Protein AF-A0A662INI2-F1 (afdb_monomer)

Mean predicted aligned error: 2.74 Å

Solvent-accessible surface area (backbone atoms only — not comparable to full-atom values): 5190 Å² total; per-residue (Å²): 130,60,76,95,48,86,75,66,48,75,48,72,34,59,87,41,76,78,25,40,64,71,42,29,43,54,50,51,49,52,50,40,52,51,22,66,76,68,74,46,45,48,35,38,20,40,37,79,90,39,40,68,66,39,51,76,71,49,75,49,44,68,44,73,78,70,64,43,100,56,77,97,71,99,53,88,92,60,44,47,58,78,82,73,109

Nearest PDB structures (foldseek):
  2h6r-assembly2_E  TM=9.896E-01  e=2.153E-08  Methanocaldococcus jannaschii DSM 2661
  2h6r-assembly1_D  TM=9.905E-01  e=2.301E-08  Methanocaldococcus jannaschii DSM 2661
  2h6r-assembly1_A  TM=9.923E-01  e=4.765E-08  Methanocaldococcus jannaschii DSM 2661
  2h6r-assembly2_G  TM=9.925E-01  e=5.812E-08  Methanocaldococcus jannaschii DSM 2661
  2h6r-assembly1_C  TM=9.902E-01  e=5.812E-08  Methanocaldococcus jannaschii DSM 2661

pLDDT: mean 96.04, std 6.88, range [53.22, 98.88]

Foldseek 3Di:
DDDQDPPEAEAELDPDPCCDDPNVLVVLVVQQVCCVVVVHAYEYAGAPVCQVVNVVRHDHHYDHPDADPDDPDDDPPGHHPVVND

Secondary structure (DSSP, 8-state):
-----SSEEEEE-TT-GGGSTHHHHHHHHHHHHHHHHHT-EEEEE--GGGHHHHHTT-SS-B--S---S--SSS-TT---HHHH-

Radius of gyration: 13.46 Å; Cα contacts (8 Å, |Δi|>4): 135; chains: 1; bounding box: 29×19×40 Å

Sequence (85 aa):
MSSLKPPLIIINFKTYLEATGQRALDLAKKCEKVAQELGVNIAVAPQAIDIARIASSVSIPVLAQHVDPYPPGAHTGSTLMEAIK

Structure (mmCIF, N/CA/C/O backbone):
data_AF-A0A662INI2-F1
#
_entry.id   AF-A0A662INI2-F1
#
loop_
_atom_site.group_PDB
_atom_site.id
_atom_site.type_symbol
_atom_site.label_atom_id
_atom_site.label_alt_id
_atom_site.label_comp_id
_atom_site.label_asym_id
_atom_site.label_entity_id
_atom_site.label_seq_id
_atom_site.pdbx_PDB_ins_code
_atom_site.Cartn_x
_atom_site.Cartn_y
_atom_site.Cartn_z
_atom_site.occupancy
_atom_site.B_iso_or_equiv
_atom_site.auth_seq_id
_atom_site.auth_comp_id
_atom_site.auth_asym_id
_atom_site.auth_atom_id
_atom_site.pdbx_PDB_model_num
ATOM 1 N N . MET A 1 1 ? -12.978 -7.064 0.435 1.00 53.22 1 MET A N 1
ATOM 2 C CA . MET A 1 1 ? -12.238 -5.798 0.616 1.00 53.22 1 MET A CA 1
ATOM 3 C C . MET A 1 1 ? -13.201 -4.753 1.144 1.00 53.22 1 MET A C 1
ATOM 5 O O . MET A 1 1 ? -14.313 -4.664 0.635 1.00 53.22 1 MET A O 1
ATOM 9 N N . SER A 1 2 ? -12.824 -4.034 2.196 1.00 63.12 2 SER A N 1
ATOM 10 C CA . SER A 1 2 ? -13.625 -2.938 2.745 1.00 63.12 2 SER A CA 1
ATOM 11 C C . SER A 1 2 ? -13.694 -1.800 1.716 1.00 63.12 2 SER A C 1
ATOM 13 O O . SER A 1 2 ? -12.683 -1.376 1.164 1.00 63.12 2 SER A O 1
ATOM 15 N N . SER A 1 3 ? -14.902 -1.344 1.379 1.00 76.00 3 SER A N 1
ATOM 16 C CA . SER A 1 3 ? -15.096 -0.206 0.472 1.00 76.00 3 SER A CA 1
ATOM 17 C C . SER A 1 3 ? -14.643 1.090 1.151 1.00 76.00 3 SER A C 1
ATOM 19 O O . SER A 1 3 ? -14.936 1.274 2.333 1.00 76.00 3 SER A O 1
ATOM 21 N N . LEU A 1 4 ? -14.022 2.015 0.416 1.00 88.81 4 LEU A N 1
ATOM 22 C CA . LEU A 1 4 ? -13.727 3.363 0.914 1.00 88.81 4 LEU A CA 1
ATOM 23 C C . LEU A 1 4 ? -15.043 4.108 1.190 1.00 88.81 4 LEU A C 1
ATOM 25 O O . LEU A 1 4 ? -15.767 4.450 0.256 1.00 88.81 4 LEU A O 1
ATOM 29 N N . LYS A 1 5 ? -15.369 4.333 2.468 1.00 91.62 5 LYS A N 1
ATOM 30 C CA . LYS A 1 5 ? -16.583 5.045 2.895 1.00 91.62 5 LYS A CA 1
ATOM 31 C C . LYS A 1 5 ? -16.209 6.331 3.639 1.00 91.62 5 LYS A C 1
ATOM 33 O O . LYS A 1 5 ? -15.360 6.270 4.526 1.00 91.62 5 LYS A O 1
ATOM 38 N N . PRO A 1 6 ? -16.816 7.484 3.318 1.00 93.69 6 PRO A N 1
ATOM 39 C CA . PRO A 1 6 ? -16.675 8.684 4.132 1.00 93.69 6 PRO A CA 1
ATOM 40 C C . PRO A 1 6 ? -17.475 8.563 5.449 1.00 93.69 6 PRO A C 1
ATOM 42 O O . PRO A 1 6 ? -18.511 7.895 5.466 1.00 93.69 6 PRO A O 1
ATOM 45 N N . PRO A 1 7 ? -17.033 9.216 6.542 1.00 95.25 7 PRO A N 1
ATOM 46 C CA . PRO A 1 7 ? -15.770 9.948 6.670 1.00 95.25 7 PRO A CA 1
ATOM 47 C C . PRO A 1 7 ? -14.567 8.990 6.663 1.00 95.25 7 PRO A C 1
ATOM 49 O O . PRO A 1 7 ? -14.635 7.907 7.244 1.00 95.25 7 PRO A O 1
ATOM 52 N N . LEU A 1 8 ? -13.492 9.387 5.972 1.00 96.38 8 LEU A N 1
ATOM 53 C CA . LEU A 1 8 ? -12.318 8.555 5.691 1.00 96.38 8 LEU A CA 1
ATOM 54 C C . LEU A 1 8 ? -11.033 9.280 6.095 1.00 96.38 8 LEU A C 1
ATOM 56 O O . LEU A 1 8 ? -10.813 10.424 5.700 1.00 96.38 8 LEU A O 1
ATOM 60 N N . ILE A 1 9 ? -10.161 8.578 6.818 1.00 98.31 9 ILE A N 1
ATOM 61 C CA . ILE A 1 9 ? -8.797 9.017 7.120 1.00 98.31 9 ILE A CA 1
ATOM 62 C C . ILE A 1 9 ? -7.836 8.210 6.250 1.00 98.31 9 ILE A C 1
ATOM 64 O O . ILE A 1 9 ? -7.846 6.982 6.294 1.00 98.31 9 ILE A O 1
ATOM 68 N N . ILE A 1 10 ? -6.991 8.887 5.475 1.00 98.31 10 ILE A N 1
ATOM 69 C CA . ILE A 1 10 ? -5.939 8.238 4.684 1.00 98.31 10 ILE A CA 1
ATOM 70 C C . ILE A 1 10 ? -4.586 8.625 5.265 1.00 98.31 10 ILE A C 1
ATOM 72 O O . ILE A 1 10 ? -4.241 9.805 5.317 1.00 98.31 10 ILE A O 1
ATOM 76 N N . ILE A 1 11 ? -3.806 7.630 5.679 1.00 98.69 11 ILE A N 1
ATOM 77 C CA . ILE A 1 11 ? -2.467 7.842 6.228 1.00 98.69 11 ILE A CA 1
ATOM 78 C C . ILE A 1 11 ? -1.449 7.515 5.139 1.00 98.69 11 ILE A C 1
ATOM 80 O O . ILE A 1 11 ? -1.197 6.350 4.828 1.00 98.69 11 ILE A O 1
ATOM 84 N N . ASN A 1 12 ? -0.868 8.558 4.548 1.00 98.81 12 ASN A N 1
ATOM 85 C CA . ASN A 1 12 ? 0.210 8.414 3.576 1.00 98.81 12 ASN A CA 1
ATOM 86 C C . ASN A 1 12 ? 1.550 8.220 4.294 1.00 98.81 12 ASN A C 1
ATOM 88 O O . ASN A 1 12 ? 2.029 9.129 4.973 1.00 98.81 12 ASN A O 1
ATOM 92 N N . PHE A 1 13 ? 2.162 7.049 4.114 1.00 98.81 13 PHE A N 1
ATOM 93 C CA . PHE A 1 13 ? 3.439 6.697 4.743 1.00 98.81 13 PHE A CA 1
ATOM 94 C C . PHE A 1 13 ? 4.624 7.416 4.087 1.00 98.81 13 PHE A C 1
ATOM 96 O O . PHE A 1 13 ? 5.701 7.494 4.677 1.00 98.81 13 PHE A O 1
ATOM 103 N N . LYS A 1 14 ? 4.422 7.975 2.886 1.00 98.62 14 LYS A N 1
ATOM 104 C CA . LYS A 1 14 ? 5.456 8.601 2.057 1.00 98.62 14 LYS A CA 1
ATOM 105 C C . LYS A 1 14 ? 6.664 7.668 1.942 1.00 98.62 14 LYS A C 1
ATOM 107 O O . LYS A 1 14 ? 6.488 6.489 1.656 1.00 98.62 14 LYS A O 1
ATOM 112 N N . THR A 1 15 ? 7.866 8.182 2.175 1.00 98.31 15 THR A N 1
ATOM 113 C CA . THR A 1 15 ? 9.133 7.442 2.144 1.00 98.31 15 THR A CA 1
ATOM 114 C C . THR A 1 15 ? 9.899 7.594 3.464 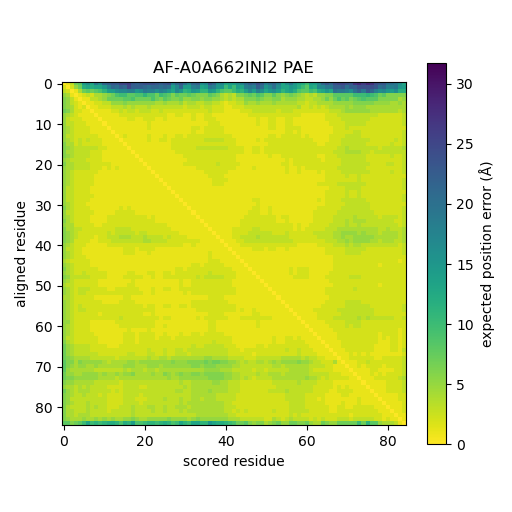1.00 98.31 15 THR A C 1
ATOM 116 O O . THR A 1 15 ? 11.127 7.661 3.468 1.00 98.31 15 THR A O 1
ATOM 119 N N . TYR A 1 16 ? 9.181 7.746 4.581 1.00 98.69 16 TYR A N 1
ATOM 120 C CA . TYR A 1 16 ? 9.786 7.869 5.909 1.00 98.69 16 TYR A CA 1
ATOM 121 C C . TYR A 1 16 ? 10.310 6.518 6.386 1.00 98.69 16 TYR A C 1
ATOM 123 O O . TYR A 1 16 ? 9.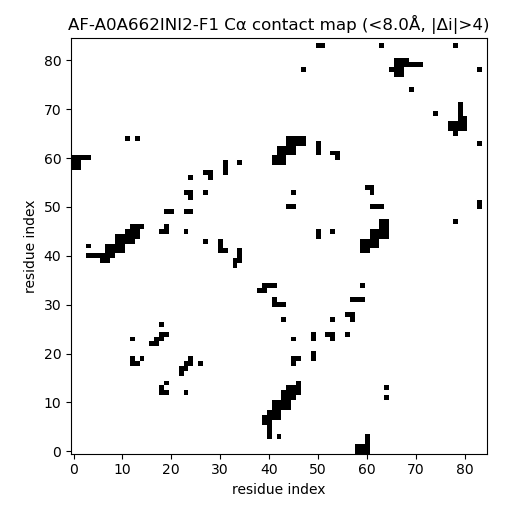597 5.522 6.292 1.00 98.69 16 TYR A O 1
ATOM 131 N N . LEU A 1 17 ? 11.507 6.491 6.981 1.00 98.38 17 LEU A N 1
ATOM 132 C CA . LEU A 1 17 ? 12.095 5.258 7.511 1.00 98.38 17 LEU A CA 1
ATOM 133 C C . LEU A 1 17 ? 11.171 4.596 8.536 1.00 98.38 17 LEU A C 1
ATOM 135 O O . LEU A 1 17 ? 11.062 3.371 8.574 1.00 98.38 17 LEU A O 1
ATOM 139 N N . GLU A 1 18 ? 10.490 5.396 9.347 1.00 98.56 18 GLU A N 1
ATOM 140 C CA . GLU A 1 18 ? 9.505 5.015 10.357 1.00 98.56 18 GLU A CA 1
ATOM 141 C C . GLU A 1 18 ? 8.278 4.310 9.768 1.00 98.56 18 GLU A C 1
ATOM 143 O O . GLU A 1 18 ? 7.543 3.658 10.503 1.00 98.56 18 GLU A O 1
ATOM 148 N N . ALA A 1 19 ? 8.077 4.400 8.453 1.00 98.50 19 ALA A N 1
ATOM 149 C CA . ALA A 1 19 ? 6.965 3.814 7.722 1.00 98.50 19 ALA A CA 1
ATOM 150 C C . ALA A 1 19 ? 7.433 3.040 6.470 1.00 98.50 19 ALA A C 1
ATOM 152 O O . ALA A 1 19 ? 6.718 2.989 5.471 1.00 98.50 19 ALA A O 1
ATOM 153 N N . THR A 1 20 ? 8.608 2.399 6.557 1.00 98.75 20 THR A N 1
ATOM 154 C CA . THR A 1 20 ? 9.174 1.485 5.543 1.00 98.75 20 THR A CA 1
ATOM 155 C C . THR A 1 20 ? 9.305 0.059 6.093 1.00 98.75 20 THR A C 1
ATOM 157 O O . THR A 1 20 ? 9.695 -0.145 7.251 1.00 98.75 20 THR A O 1
ATOM 160 N N . GLY A 1 21 ? 9.026 -0.953 5.266 1.00 98.50 21 GLY A N 1
ATOM 161 C CA . GLY A 1 21 ? 9.283 -2.360 5.570 1.00 98.50 21 GLY A CA 1
ATOM 162 C C . GLY A 1 21 ? 8.495 -2.871 6.777 1.00 98.50 21 GLY A C 1
ATOM 163 O O . GLY A 1 21 ? 7.272 -2.755 6.849 1.00 98.50 21 GLY A O 1
ATOM 164 N N . GLN A 1 22 ? 9.192 -3.442 7.766 1.00 98.62 22 GLN A N 1
ATOM 165 C CA . GLN A 1 22 ? 8.540 -3.951 8.979 1.00 98.62 22 GLN A CA 1
ATOM 166 C C . GLN A 1 22 ? 7.779 -2.852 9.735 1.00 98.62 22 GLN A C 1
ATOM 168 O O . GLN A 1 22 ? 6.672 -3.095 10.207 1.00 98.62 22 GLN A O 1
ATOM 173 N N . ARG A 1 23 ? 8.326 -1.632 9.799 1.00 98.75 23 ARG A N 1
ATOM 174 C CA . ARG A 1 23 ? 7.673 -0.526 10.512 1.00 98.75 23 ARG A CA 1
ATOM 175 C C . ARG A 1 23 ? 6.409 -0.047 9.797 1.00 98.75 23 ARG A C 1
ATOM 177 O O . ARG A 1 23 ? 5.436 0.291 10.465 1.00 98.75 23 ARG A O 1
ATOM 184 N N . ALA A 1 24 ? 6.386 -0.103 8.463 1.00 98.81 24 ALA A N 1
ATOM 185 C CA . ALA A 1 24 ? 5.184 0.146 7.667 1.00 98.81 24 ALA A CA 1
ATOM 186 C C . ALA A 1 24 ? 4.069 -0.857 8.007 1.00 98.81 24 ALA A C 1
ATOM 188 O O . ALA A 1 24 ? 2.927 -0.470 8.252 1.00 98.81 24 ALA A O 1
ATOM 189 N N . LEU A 1 25 ? 4.412 -2.146 8.082 1.00 98.88 25 LEU A N 1
ATOM 190 C CA . LEU A 1 25 ? 3.470 -3.198 8.460 1.00 98.88 25 LEU A CA 1
ATOM 191 C C . LEU A 1 25 ? 2.939 -3.006 9.887 1.00 98.88 25 LEU A C 1
ATOM 193 O O . LEU A 1 25 ? 1.734 -3.112 10.118 1.00 98.88 25 LEU A O 1
ATOM 197 N N . ASP A 1 26 ? 3.820 -2.695 10.837 1.00 98.81 26 ASP A N 1
ATOM 198 C CA . ASP A 1 26 ? 3.428 -2.455 12.226 1.00 98.81 26 ASP A CA 1
ATOM 199 C C . ASP A 1 26 ? 2.511 -1.227 12.346 1.00 98.81 26 ASP A C 1
ATOM 201 O O . ASP A 1 26 ? 1.541 -1.248 13.106 1.00 98.81 26 ASP A O 1
ATOM 205 N N . LEU A 1 27 ? 2.778 -0.167 11.574 1.00 98.88 27 LEU A N 1
ATOM 206 C CA . LEU A 1 27 ? 1.923 1.016 11.503 1.00 98.88 27 LEU A CA 1
ATOM 207 C C . LEU A 1 27 ? 0.547 0.678 10.914 1.00 98.88 27 LEU A C 1
ATOM 209 O O . LEU A 1 27 ? -0.465 1.038 11.509 1.00 98.88 27 LEU A O 1
ATOM 213 N N . ALA A 1 28 ? 0.490 -0.074 9.813 1.00 98.81 28 ALA A N 1
ATOM 214 C CA . ALA A 1 28 ? -0.771 -0.486 9.198 1.00 98.81 28 ALA A CA 1
ATOM 215 C C . ALA A 1 28 ? -1.646 -1.322 10.149 1.00 98.81 28 ALA A C 1
ATOM 217 O O . ALA A 1 28 ? -2.847 -1.075 10.254 1.00 98.81 28 ALA A O 1
ATOM 218 N N . LYS A 1 29 ? -1.048 -2.244 10.916 1.00 98.75 29 LYS A N 1
ATOM 219 C CA . LYS A 1 29 ? -1.760 -3.021 11.948 1.00 98.75 29 LYS A CA 1
ATOM 220 C C . LYS A 1 29 ? -2.299 -2.148 13.082 1.00 98.75 29 LYS A C 1
ATOM 222 O O . LYS A 1 29 ? -3.392 -2.394 13.586 1.00 98.75 29 LYS A O 1
ATOM 227 N N . LYS A 1 30 ? -1.563 -1.104 13.485 1.00 98.81 30 LYS A N 1
ATOM 228 C CA . LYS A 1 30 ? -2.063 -0.121 14.463 1.00 98.81 30 LYS A CA 1
ATOM 229 C C . LYS A 1 30 ? -3.256 0.656 13.903 1.00 98.81 30 LYS A C 1
ATOM 231 O O . LYS A 1 30 ? -4.240 0.830 14.615 1.00 98.81 30 LYS A O 1
ATOM 236 N N . CYS A 1 31 ? -3.193 1.080 12.640 1.00 98.56 31 CYS A N 1
ATOM 237 C CA . CYS A 1 31 ? -4.309 1.743 11.962 1.00 98.56 31 CYS A CA 1
ATOM 238 C C . CYS A 1 31 ? -5.548 0.842 11.893 1.00 98.56 31 CYS A C 1
ATOM 240 O O . CYS A 1 31 ? -6.646 1.299 12.190 1.00 98.56 31 CYS A O 1
ATOM 242 N N . GLU A 1 32 ? -5.372 -0.438 11.561 1.00 98.50 32 GLU A N 1
ATOM 243 C CA . GLU A 1 32 ? -6.456 -1.424 11.541 1.00 98.50 32 GLU A CA 1
ATOM 244 C C . GLU A 1 32 ? -7.105 -1.589 12.914 1.00 98.50 32 GLU A C 1
ATOM 246 O O . GLU A 1 32 ? -8.328 -1.517 13.026 1.00 98.50 32 GLU A O 1
ATOM 251 N N . LYS A 1 33 ? -6.291 -1.754 13.961 1.00 98.62 33 LYS A N 1
ATOM 252 C CA . LYS A 1 33 ? -6.781 -1.867 15.335 1.00 98.62 33 LYS A CA 1
ATOM 253 C C . LYS A 1 33 ? -7.652 -0.665 15.718 1.00 98.62 33 LYS A C 1
ATOM 255 O O . LYS A 1 33 ? -8.763 -0.851 16.198 1.00 98.62 33 LYS A O 1
ATOM 260 N N . VAL A 1 34 ? -7.188 0.556 15.444 1.00 98.31 34 VAL A N 1
ATOM 261 C CA . VAL A 1 34 ? -7.949 1.787 15.730 1.00 98.31 34 VAL A CA 1
ATOM 262 C C . VAL A 1 34 ? -9.242 1.857 14.910 1.00 98.31 34 VAL A C 1
ATOM 264 O O . VAL A 1 34 ? -10.284 2.231 15.446 1.00 98.31 34 VAL A O 1
ATOM 267 N N . ALA A 1 35 ? -9.200 1.482 13.627 1.00 97.38 35 ALA A N 1
ATOM 268 C CA . ALA A 1 35 ? -10.384 1.455 12.769 1.00 97.38 35 ALA A CA 1
ATOM 269 C C . ALA A 1 35 ? -11.464 0.509 13.318 1.00 97.38 35 ALA A C 1
ATOM 271 O O . ALA A 1 35 ? -12.639 0.871 13.354 1.00 97.38 35 ALA A O 1
ATOM 272 N N . GLN A 1 36 ? -11.059 -0.675 13.789 1.00 96.69 36 GLN A N 1
ATOM 273 C CA . GLN A 1 36 ? -11.955 -1.667 14.385 1.00 96.69 36 GLN A CA 1
ATOM 274 C C . GLN A 1 36 ? -12.497 -1.217 15.748 1.00 96.69 36 GLN A C 1
ATOM 276 O O . GLN A 1 36 ? -13.698 -1.315 15.982 1.00 96.69 36 GLN A O 1
ATOM 281 N N . GLU A 1 37 ? -11.637 -0.699 16.628 1.00 98.19 37 GLU A N 1
ATOM 282 C CA . GLU A 1 37 ? -12.021 -0.275 17.982 1.00 98.19 37 GLU A CA 1
ATOM 283 C C . GLU A 1 37 ? -12.970 0.929 17.981 1.00 98.19 37 GLU A C 1
ATOM 285 O O . GLU A 1 37 ? -13.877 0.996 18.808 1.00 98.19 37 GLU A O 1
ATOM 290 N N . LEU A 1 38 ? -12.777 1.879 17.060 1.00 97.06 38 LEU A N 1
ATOM 291 C CA . LEU A 1 38 ? -13.559 3.119 17.011 1.00 97.06 38 LEU A CA 1
ATOM 292 C C . LEU A 1 38 ? -14.668 3.110 15.949 1.00 97.06 38 LEU A C 1
ATOM 294 O O . LEU A 1 38 ? -15.443 4.062 15.875 1.00 97.06 38 LEU A O 1
ATOM 298 N N . GLY A 1 39 ? -14.741 2.077 15.105 1.00 95.50 39 GLY A N 1
ATOM 299 C CA . GLY A 1 39 ? -15.716 2.002 14.013 1.00 95.50 39 GLY A CA 1
ATOM 300 C C . GLY A 1 39 ? -15.541 3.095 12.949 1.00 95.50 39 GLY A C 1
ATOM 301 O O . GLY A 1 39 ? -16.516 3.506 12.321 1.00 95.50 39 GLY A O 1
ATOM 302 N N . VAL A 1 40 ? -14.314 3.591 12.756 1.00 95.81 40 VAL A N 1
ATOM 303 C CA . VAL A 1 40 ? -13.984 4.652 11.788 1.00 95.81 40 VAL A CA 1
ATOM 304 C C . VAL A 1 40 ? -13.311 4.076 10.543 1.00 95.81 40 VAL A C 1
ATOM 306 O O . VAL A 1 40 ? -12.599 3.076 10.615 1.00 95.81 40 VAL A O 1
ATOM 309 N N . ASN A 1 41 ? -13.485 4.721 9.387 1.00 97.38 41 ASN A N 1
ATOM 310 C CA . ASN A 1 41 ? -12.839 4.270 8.153 1.00 97.38 41 ASN A CA 1
ATOM 311 C C . ASN A 1 41 ? -11.411 4.830 8.066 1.00 97.38 41 ASN A C 1
ATOM 313 O O . ASN A 1 41 ? -11.217 6.045 7.968 1.00 97.38 41 ASN A O 1
ATOM 317 N N . ILE A 1 42 ? -10.415 3.941 8.058 1.00 98.12 42 ILE A N 1
ATOM 318 C CA . ILE A 1 42 ? -9.000 4.286 7.875 1.00 98.12 42 ILE A CA 1
ATOM 319 C C . ILE A 1 42 ? -8.448 3.496 6.696 1.00 98.12 42 ILE A C 1
ATO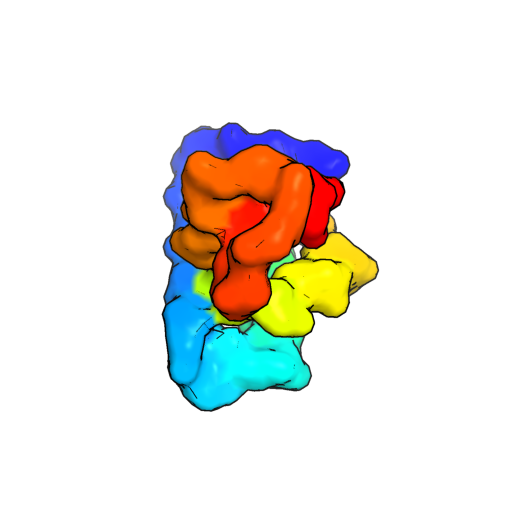M 321 O O . ILE A 1 42 ? -8.654 2.290 6.621 1.00 98.12 42 ILE A O 1
ATOM 325 N N . ALA A 1 43 ? -7.724 4.170 5.809 1.00 98.38 43 ALA A N 1
ATOM 326 C CA . ALA A 1 43 ? -6.912 3.561 4.765 1.00 98.38 43 ALA A CA 1
ATOM 327 C C . ALA A 1 43 ? -5.440 3.958 4.939 1.00 98.38 43 ALA A C 1
ATOM 329 O O . ALA A 1 43 ? -5.126 5.014 5.496 1.00 98.38 43 ALA A O 1
ATOM 330 N N . VAL A 1 44 ? -4.532 3.129 4.432 1.00 98.62 44 VAL A N 1
ATOM 331 C CA . VAL A 1 44 ? -3.087 3.403 4.449 1.00 98.62 44 VAL A CA 1
ATOM 332 C C . VAL A 1 44 ? -2.524 3.433 3.034 1.00 98.62 44 VAL A C 1
ATOM 334 O O . VAL A 1 44 ? -2.974 2.680 2.175 1.00 98.62 44 VAL A O 1
ATOM 337 N N . ALA A 1 45 ? -1.530 4.290 2.795 1.00 98.69 45 ALA A N 1
ATOM 338 C CA . ALA A 1 45 ? -0.799 4.352 1.530 1.00 98.69 45 ALA A CA 1
ATOM 339 C C . ALA A 1 45 ? 0.710 4.130 1.765 1.00 98.69 45 ALA A C 1
ATOM 341 O O . ALA A 1 45 ? 1.450 5.102 1.968 1.00 98.69 45 ALA A O 1
ATOM 342 N N . PRO A 1 46 ? 1.177 2.866 1.809 1.00 98.69 46 PRO A N 1
ATOM 343 C CA . PRO A 1 46 ? 2.586 2.521 1.995 1.00 98.69 46 PRO A CA 1
ATOM 344 C C . PRO A 1 46 ? 3.426 2.748 0.729 1.00 98.69 46 PRO A C 1
ATOM 346 O O . PRO A 1 46 ? 2.887 3.007 -0.348 1.00 98.69 46 PRO A O 1
ATOM 349 N N . GLN A 1 47 ? 4.756 2.653 0.850 1.00 98.50 47 GLN A N 1
ATOM 350 C CA . GLN A 1 47 ? 5.644 2.647 -0.320 1.00 98.50 47 GLN A CA 1
ATOM 351 C C . GLN A 1 47 ? 5.306 1.473 -1.245 1.00 98.50 47 GLN A C 1
ATOM 353 O O . GLN A 1 47 ? 4.901 0.413 -0.772 1.00 98.50 47 GLN A O 1
ATOM 358 N N . ALA A 1 48 ? 5.536 1.633 -2.553 1.00 97.94 48 ALA A N 1
ATOM 359 C CA . ALA A 1 48 ? 5.168 0.635 -3.562 1.00 97.94 48 ALA A CA 1
ATOM 360 C C . ALA A 1 48 ? 5.685 -0.782 -3.248 1.00 97.94 48 ALA A C 1
ATOM 362 O O . ALA A 1 48 ? 4.943 -1.753 -3.369 1.00 97.94 48 ALA A O 1
ATOM 363 N N . ILE A 1 49 ? 6.925 -0.890 -2.757 1.00 97.50 49 ILE A N 1
ATOM 364 C CA . ILE A 1 49 ? 7.560 -2.167 -2.394 1.00 97.50 49 ILE A CA 1
ATOM 365 C C . ILE A 1 49 ? 6.873 -2.884 -1.216 1.00 97.50 49 ILE A C 1
ATOM 367 O O . ILE A 1 49 ? 6.972 -4.102 -1.090 1.00 97.50 49 ILE A O 1
ATOM 371 N N . ASP A 1 50 ? 6.153 -2.145 -0.367 1.00 98.44 50 ASP A N 1
ATOM 372 C CA . ASP A 1 50 ? 5.504 -2.665 0.838 1.00 98.44 50 ASP A CA 1
ATOM 373 C C . ASP A 1 50 ? 4.016 -3.009 0.620 1.00 98.44 50 ASP A C 1
ATOM 375 O O . ASP A 1 50 ? 3.422 -3.686 1.463 1.00 98.44 50 ASP A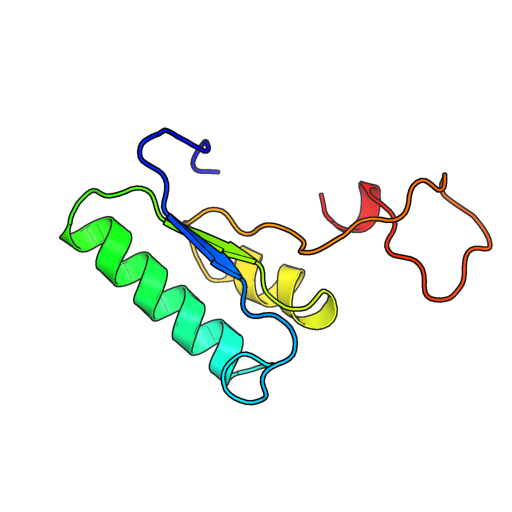 O 1
ATOM 379 N N . ILE A 1 51 ? 3.406 -2.585 -0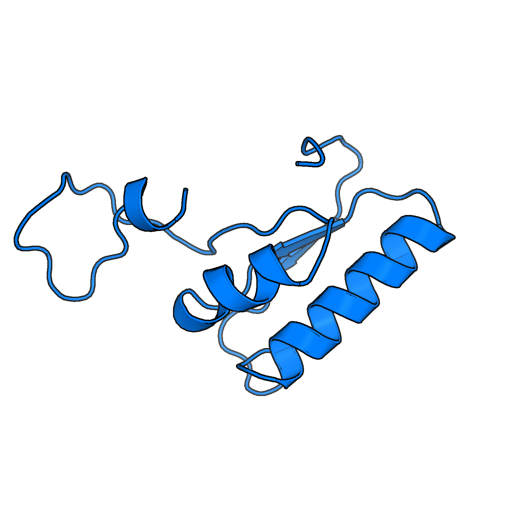.500 1.00 98.06 51 ILE A N 1
ATOM 380 C CA . ILE A 1 51 ? 1.956 -2.713 -0.757 1.00 98.06 51 ILE A CA 1
ATOM 381 C C . ILE A 1 51 ? 1.486 -4.160 -0.619 1.00 98.06 51 ILE A C 1
ATOM 383 O O . ILE A 1 51 ? 0.613 -4.431 0.202 1.00 98.06 51 ILE A O 1
ATOM 387 N N . ALA A 1 52 ? 2.072 -5.091 -1.379 1.00 97.44 52 ALA A N 1
ATOM 388 C CA . ALA A 1 52 ? 1.604 -6.478 -1.430 1.00 97.44 52 ALA A CA 1
ATOM 389 C C . ALA A 1 52 ? 1.645 -7.150 -0.049 1.00 97.44 52 ALA A C 1
ATOM 391 O O . ALA A 1 52 ? 0.687 -7.796 0.373 1.00 97.44 52 ALA A O 1
ATOM 392 N N . ARG A 1 53 ? 2.739 -6.931 0.689 1.00 97.88 53 ARG A N 1
ATOM 393 C CA . ARG A 1 53 ? 2.933 -7.480 2.034 1.00 97.88 53 ARG A CA 1
ATOM 394 C C . ARG A 1 53 ? 1.924 -6.919 3.035 1.00 97.88 53 ARG A C 1
ATOM 396 O O . ARG A 1 53 ? 1.443 -7.653 3.896 1.00 97.88 53 ARG A O 1
ATOM 403 N N . ILE A 1 54 ? 1.644 -5.619 2.975 1.00 98.56 54 ILE A N 1
ATOM 404 C CA . ILE A 1 54 ? 0.705 -4.979 3.902 1.00 98.56 54 ILE A CA 1
ATOM 405 C C . ILE A 1 54 ? -0.728 -5.371 3.549 1.00 98.56 54 ILE A C 1
ATOM 407 O O . ILE A 1 54 ? -1.461 -5.789 4.440 1.00 98.56 54 ILE A O 1
ATOM 411 N N . ALA A 1 55 ? -1.100 -5.330 2.269 1.00 97.50 55 ALA A N 1
ATOM 412 C CA . ALA A 1 55 ? -2.427 -5.709 1.787 1.00 97.50 55 ALA A CA 1
ATOM 413 C C . ALA A 1 55 ? -2.796 -7.159 2.132 1.00 97.50 55 ALA A C 1
ATOM 415 O O . ALA A 1 55 ? -3.950 -7.436 2.442 1.00 97.50 55 ALA A O 1
ATOM 416 N N . SER A 1 56 ? -1.826 -8.080 2.153 1.00 97.31 56 SER A N 1
ATOM 417 C CA . SER A 1 56 ? -2.059 -9.467 2.575 1.00 97.31 56 SER A CA 1
ATOM 418 C C . SER A 1 56 ? -2.143 -9.657 4.096 1.00 97.31 56 SER A C 1
ATOM 420 O O . SER A 1 56 ? -2.390 -10.770 4.554 1.00 97.31 56 SER A O 1
ATOM 422 N N . SER A 1 57 ? -1.869 -8.615 4.886 1.00 98.31 57 SER A N 1
ATOM 423 C CA . SER A 1 57 ? -1.693 -8.699 6.342 1.00 98.31 57 SER A CA 1
ATOM 424 C C . SER A 1 57 ? -2.700 -7.877 7.152 1.00 98.31 57 SER A C 1
ATOM 426 O O . SER A 1 57 ? -2.681 -7.981 8.378 1.00 98.31 57 SER A O 1
ATOM 428 N N . VAL A 1 58 ? -3.529 -7.052 6.503 1.00 98.06 58 VAL A N 1
ATOM 429 C CA . VAL A 1 58 ? -4.560 -6.214 7.140 1.00 98.06 58 VAL A CA 1
ATOM 430 C C . VAL A 1 58 ? -5.869 -6.266 6.345 1.00 98.06 58 VAL A C 1
ATOM 432 O O . VAL A 1 58 ? -5.882 -6.584 5.160 1.00 98.06 58 VAL A O 1
ATOM 435 N N . SER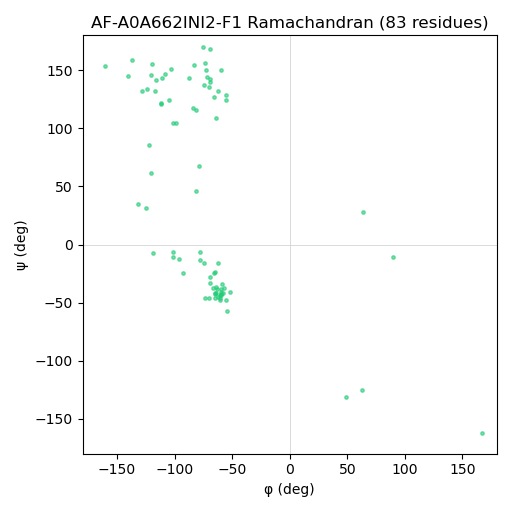 A 1 59 ? -6.980 -5.9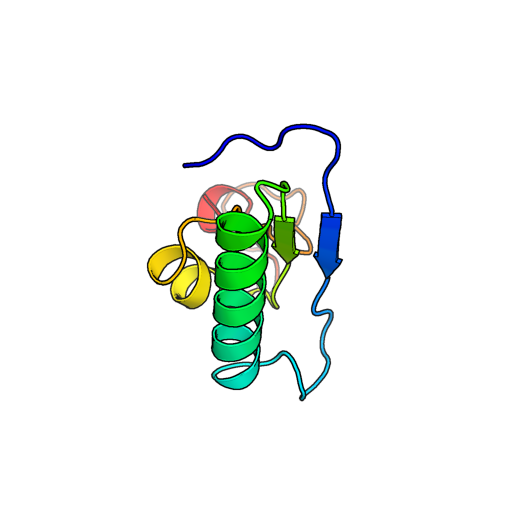29 6.993 1.00 96.81 59 SER A N 1
ATOM 436 C CA . SER A 1 59 ? -8.333 -5.894 6.415 1.00 96.81 59 SER A CA 1
ATOM 437 C C . SER A 1 59 ? -8.824 -4.484 6.043 1.00 96.81 59 SER A C 1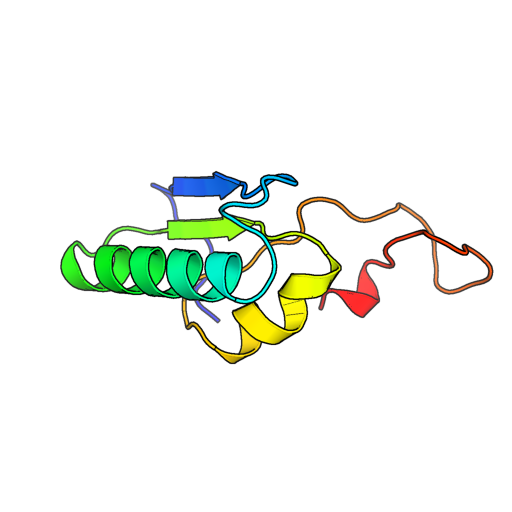
ATOM 439 O O . SER A 1 59 ? -9.847 -4.339 5.357 1.00 96.81 59 SER A O 1
ATOM 441 N N . ILE A 1 60 ? -8.104 -3.440 6.471 1.00 97.69 60 ILE A N 1
ATOM 442 C CA . ILE A 1 60 ? -8.345 -2.052 6.051 1.00 97.69 60 ILE A CA 1
ATOM 443 C C . ILE A 1 60 ? -7.873 -1.809 4.606 1.00 97.69 60 ILE A C 1
ATOM 445 O O . ILE A 1 60 ? -6.993 -2.524 4.126 1.00 97.69 60 ILE A O 1
ATOM 449 N N . PRO A 1 61 ? -8.412 -0.801 3.895 1.00 97.56 61 PRO A N 1
ATOM 450 C CA . PRO A 1 61 ? -7.977 -0.492 2.538 1.00 97.56 61 PRO A CA 1
ATOM 451 C C . PRO A 1 61 ? -6.499 -0.077 2.487 1.00 97.56 61 PRO A C 1
ATOM 453 O O . PRO A 1 61 ? -6.054 0.800 3.235 1.00 97.56 61 PRO A O 1
ATOM 456 N N . VAL A 1 62 ? -5.756 -0.680 1.559 1.00 97.88 62 VAL A N 1
ATOM 457 C CA . VAL A 1 62 ? -4.364 -0.341 1.245 1.00 97.88 62 VAL A CA 1
ATOM 458 C C . VAL A 1 62 ? -4.333 0.261 -0.152 1.00 97.88 62 VAL A C 1
ATOM 460 O O . VAL A 1 62 ? -4.786 -0.361 -1.109 1.00 97.88 62 VAL A O 1
ATOM 463 N N . LEU A 1 63 ? -3.838 1.489 -0.261 1.00 97.75 63 LEU A N 1
ATOM 464 C CA . LEU A 1 63 ? -3.777 2.245 -1.507 1.00 97.75 63 LEU A CA 1
ATOM 465 C C . LEU A 1 63 ? -2.328 2.343 -1.985 1.00 97.75 63 LEU A C 1
ATOM 467 O O . LEU A 1 63 ? -1.410 2.467 -1.176 1.00 97.75 63 LEU A O 1
ATOM 471 N N . ALA A 1 64 ? -2.113 2.359 -3.298 1.00 97.81 64 ALA A N 1
ATOM 472 C CA . ALA A 1 64 ? -0.838 2.820 -3.830 1.00 97.81 64 ALA A CA 1
ATOM 473 C C . ALA A 1 64 ? -0.717 4.340 -3.663 1.00 97.81 64 ALA A C 1
ATOM 475 O O . ALA A 1 64 ? -1.698 5.069 -3.808 1.00 97.81 64 ALA A O 1
ATOM 476 N N . GLN A 1 65 ? 0.495 4.825 -3.385 1.00 98.19 65 GLN A N 1
ATOM 477 C CA . GLN A 1 65 ? 0.771 6.267 -3.367 1.00 98.19 65 GLN A CA 1
ATOM 478 C C . GLN A 1 65 ? 0.712 6.888 -4.772 1.00 98.19 65 GLN A C 1
ATOM 480 O O . GLN A 1 65 ? 0.440 8.078 -4.900 1.00 98.19 65 GLN A O 1
ATOM 485 N N . HIS A 1 66 ? 0.999 6.093 -5.806 1.00 97.62 66 HIS A N 1
ATOM 486 C CA . HIS A 1 66 ? 1.118 6.517 -7.199 1.00 97.62 66 HIS A CA 1
ATOM 487 C C . HIS A 1 66 ? 0.975 5.312 -8.139 1.00 97.62 66 HIS A C 1
ATOM 489 O O . HIS A 1 66 ? 1.299 4.189 -7.748 1.00 97.62 66 HIS A O 1
ATOM 495 N N . VAL A 1 67 ? 0.529 5.562 -9.371 1.00 97.56 67 VAL A N 1
ATOM 496 C CA . VAL A 1 67 ? 0.615 4.644 -10.517 1.00 97.56 67 VAL A CA 1
ATOM 497 C C . VAL A 1 67 ? 0.959 5.453 -11.764 1.00 97.56 67 VAL A C 1
ATOM 499 O O . VAL A 1 67 ? 0.499 6.586 -11.917 1.00 97.56 67 VAL A O 1
ATOM 502 N N . ASP A 1 68 ? 1.747 4.881 -12.665 1.00 97.88 68 ASP A N 1
ATOM 503 C CA . ASP A 1 68 ? 2.117 5.544 -13.911 1.00 97.88 68 ASP A CA 1
ATOM 504 C C . ASP A 1 68 ? 1.076 5.274 -15.010 1.00 97.88 68 ASP A C 1
ATOM 506 O O . ASP A 1 68 ? 0.543 4.164 -15.097 1.00 97.88 68 ASP A O 1
ATOM 510 N N . PRO A 1 69 ? 0.780 6.256 -15.883 1.00 96.62 69 PRO A N 1
ATOM 511 C CA . PRO A 1 69 ? -0.249 6.148 -16.917 1.00 96.62 69 PRO A CA 1
ATOM 512 C C . PRO A 1 69 ? 0.259 5.396 -18.160 1.00 96.62 69 PRO A C 1
ATOM 514 O O . PRO A 1 69 ? 0.076 5.850 -19.290 1.00 96.62 69 PRO A O 1
ATOM 517 N N . TYR A 1 70 ? 0.929 4.261 -17.959 1.00 95.69 70 TYR A N 1
ATOM 518 C CA . TYR A 1 70 ? 1.474 3.441 -19.036 1.00 95.69 70 TYR A CA 1
ATOM 519 C C . TYR A 1 70 ? 0.722 2.114 -19.171 1.00 95.69 70 TYR A C 1
ATOM 521 O O . TYR A 1 70 ? 0.348 1.519 -18.159 1.0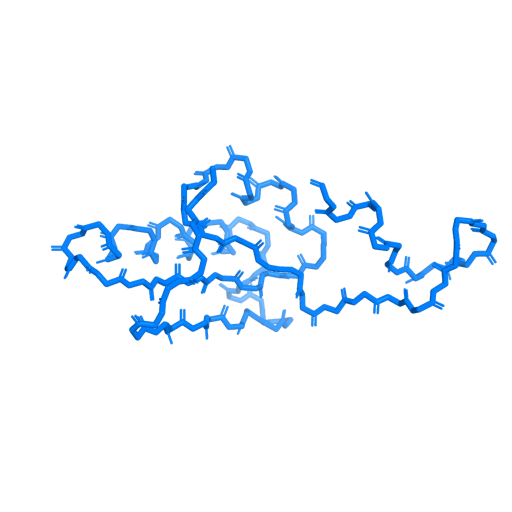0 95.69 70 TYR A O 1
ATOM 529 N N . PRO A 1 71 ? 0.522 1.617 -20.406 1.00 95.94 71 PRO A N 1
ATOM 530 C CA . PRO A 1 71 ? 0.077 0.246 -20.620 1.00 95.94 71 PRO A CA 1
ATOM 531 C C . PRO A 1 71 ? 1.184 -0.762 -20.244 1.00 95.94 71 PRO A C 1
ATOM 533 O O . PRO A 1 71 ? 2.347 -0.379 -20.076 1.00 95.94 71 PRO A O 1
ATOM 536 N N . PRO A 1 72 ? 0.867 -2.069 -20.159 1.00 97.31 72 PRO A N 1
ATOM 537 C CA . PRO A 1 72 ? 1.877 -3.108 -19.969 1.00 97.31 72 PRO A CA 1
ATOM 538 C C . PRO A 1 72 ? 2.957 -3.052 -21.062 1.00 97.31 72 PRO A C 1
ATOM 540 O O . PRO A 1 72 ? 2.643 -3.115 -22.252 1.00 97.31 72 PRO A O 1
ATOM 543 N N . GLY A 1 73 ? 4.233 -2.943 -20.676 1.00 97.19 73 GLY A N 1
ATOM 544 C CA . GLY A 1 73 ? 5.323 -2.791 -21.642 1.00 97.19 73 GLY A CA 1
ATOM 545 C C . GLY A 1 73 ? 6.668 -2.374 -21.043 1.00 97.19 73 GLY A C 1
ATOM 546 O O . GLY A 1 73 ? 6.913 -2.511 -19.844 1.00 97.19 73 GLY A O 1
ATOM 547 N N . ALA A 1 74 ? 7.556 -1.868 -21.904 1.00 97.56 74 ALA A N 1
ATOM 548 C CA . ALA A 1 74 ? 8.939 -1.510 -21.583 1.00 97.56 74 ALA A CA 1
ATOM 549 C C . ALA A 1 74 ? 9.054 -0.149 -20.860 1.00 97.56 74 ALA A C 1
ATOM 551 O O . ALA A 1 74 ? 9.600 0.813 -21.398 1.00 97.56 74 ALA A O 1
ATOM 552 N N . HIS A 1 75 ? 8.550 -0.086 -19.624 1.00 97.25 75 HIS A N 1
ATOM 553 C CA . HIS A 1 75 ? 8.528 1.114 -18.776 1.00 97.25 75 HIS A CA 1
ATOM 554 C C . HIS A 1 75 ? 9.293 0.883 -17.461 1.00 97.25 75 HIS A C 1
ATOM 556 O O . HIS A 1 75 ? 8.725 0.904 -16.371 1.00 97.25 75 HIS A O 1
ATOM 562 N N . THR A 1 76 ? 10.594 0.590 -17.553 1.00 97.38 76 THR A N 1
ATOM 563 C CA . THR A 1 76 ? 11.432 0.267 -16.384 1.00 97.38 76 THR A CA 1
ATOM 564 C C . THR A 1 76 ? 11.390 1.374 -15.328 1.00 97.38 76 THR A C 1
ATOM 566 O O . THR A 1 76 ? 11.657 2.535 -15.626 1.00 97.38 76 THR A O 1
ATOM 569 N N . GLY A 1 77 ? 11.103 0.992 -14.080 1.00 96.38 77 GLY A N 1
ATOM 570 C CA . GLY A 1 77 ? 10.992 1.905 -12.936 1.00 96.38 77 GLY A CA 1
ATOM 571 C C . GLY A 1 77 ? 9.586 2.465 -12.709 1.00 96.38 77 GLY A C 1
ATOM 572 O O . GLY A 1 77 ? 9.335 3.030 -11.647 1.00 96.38 77 GLY A O 1
ATOM 573 N N . SER A 1 78 ? 8.667 2.274 -13.658 1.00 97.25 78 SER A N 1
ATOM 574 C CA . SER A 1 78 ? 7.272 2.680 -13.514 1.00 97.25 78 SER A CA 1
ATOM 575 C C . SER A 1 78 ? 6.429 1.659 -12.748 1.00 97.25 78 SER A C 1
ATOM 577 O O . SER A 1 78 ? 6.702 0.458 -12.742 1.00 97.25 78 SER A O 1
ATOM 579 N N . THR A 1 79 ? 5.362 2.149 -12.126 1.00 97.25 79 THR A N 1
ATOM 580 C CA . THR A 1 79 ? 4.346 1.367 -11.422 1.00 97.25 79 THR A CA 1
ATOM 581 C C . THR A 1 79 ? 3.134 1.161 -12.328 1.00 97.25 79 THR A C 1
ATOM 583 O O . THR A 1 79 ? 2.334 2.075 -12.518 1.00 97.25 79 THR A O 1
ATOM 586 N N . LEU A 1 80 ? 2.988 -0.046 -12.878 1.00 97.00 80 LEU A N 1
ATOM 587 C CA . LEU A 1 80 ? 1.838 -0.446 -13.695 1.00 97.00 80 LEU A CA 1
ATOM 588 C C . LEU A 1 80 ? 0.565 -0.573 -12.839 1.00 97.00 80 LEU A C 1
ATOM 590 O O . LEU A 1 80 ? 0.597 -1.204 -11.782 1.00 97.00 80 LEU A O 1
ATOM 594 N N . MET A 1 81 ? -0.569 -0.046 -13.312 1.00 95.06 81 MET A N 1
ATOM 595 C CA . MET A 1 81 ? -1.846 -0.108 -12.584 1.00 95.06 81 MET A CA 1
ATOM 596 C C . MET A 1 81 ? -2.280 -1.551 -12.281 1.00 95.06 81 MET A C 1
ATOM 598 O O . MET A 1 81 ? -2.732 -1.847 -11.176 1.00 95.06 81 MET A O 1
ATOM 602 N N . GLU A 1 82 ? -2.125 -2.462 -13.239 1.00 95.12 82 GLU A N 1
ATOM 603 C CA . GLU A 1 82 ? -2.464 -3.879 -13.100 1.00 95.12 82 GLU A CA 1
ATOM 604 C C . GLU A 1 82 ? -1.584 -4.608 -12.079 1.00 95.12 82 GLU A C 1
ATOM 606 O O . GLU A 1 82 ? -2.036 -5.594 -11.513 1.00 95.12 82 GLU A O 1
ATOM 611 N N . ALA A 1 83 ? -0.367 -4.124 -11.805 1.00 94.50 83 ALA A N 1
ATOM 612 C CA . ALA A 1 83 ? 0.518 -4.717 -10.798 1.00 94.50 83 ALA A CA 1
ATOM 613 C C . ALA A 1 83 ? 0.130 -4.346 -9.353 1.00 94.50 83 ALA A C 1
ATOM 615 O O . ALA A 1 83 ? 0.640 -4.949 -8.411 1.00 94.50 83 ALA A O 1
ATOM 616 N N . ILE A 1 84 ? -0.741 -3.345 -9.175 1.00 92.25 84 ILE A N 1
ATOM 617 C CA . ILE A 1 84 ? -1.251 -2.902 -7.868 1.00 92.25 84 ILE A CA 1
ATOM 618 C C . ILE A 1 84 ? -2.568 -3.599 -7.487 1.00 92.25 84 ILE A C 1
ATOM 620 O O . ILE A 1 84 ? -2.891 -3.659 -6.300 1.00 92.25 84 ILE A O 1
ATOM 624 N N . LYS A 1 85 ? -3.338 -4.073 -8.476 1.00 78.56 85 LYS A N 1
ATOM 625 C CA . LYS A 1 85 ? -4.624 -4.762 -8.269 1.00 78.56 85 LYS A CA 1
ATOM 626 C C . LYS A 1 85 ? -4.444 -6.139 -7.640 1.00 78.56 85 LYS A C 1
ATOM 628 O O . LYS A 1 85 ? -5.319 -6.481 -6.813 1.00 78.56 85 LYS A O 1
#